Protein AF-W5MPP9-F1 (afdb_monomer_lite)

Sequence (160 aa):
MSPFVTAMAEAVRSDGRSQGYEATAYLSPTTPKNKMQLLVSEINEESKWKMCVDAGVEKSHEKTMMVLSWGEDCENYKIATKAEVLDKSASHLALQFKFQWGKIPRHMKNNLERLAEYVPGIALYLGFFEKHQQNPHHQISITIKATSSSTIDTIIKAPK

Structure (mmCIF, N/CA/C/O backbone):
data_AF-W5MPP9-F1
#
_entry.id   AF-W5MPP9-F1
#
loop_
_atom_site.group_PDB
_atom_site.id
_atom_site.type_symbol
_atom_site.label_atom_id
_atom_site.label_alt_id
_atom_site.label_comp_id
_atom_site.label_asym_id
_atom_site.label_entity_id
_atom_site.label_seq_id
_atom_site.pdbx_PDB_ins_code
_atom_site.Cartn_x
_atom_site.Cartn_y
_atom_site.Cartn_z
_atom_site.occupancy
_atom_site.B_iso_or_equiv
_atom_site.auth_seq_id
_atom_site.auth_comp_id
_atom_site.auth_asym_id
_atom_site.auth_atom_id
_atom_site.pdbx_PDB_model_num
ATOM 1 N N . MET A 1 1 ? -8.431 19.407 8.637 1.00 63.97 1 MET A N 1
ATOM 2 C CA . MET A 1 1 ? -8.842 18.694 7.407 1.00 63.97 1 MET A CA 1
ATOM 3 C C . MET A 1 1 ? -10.276 18.256 7.617 1.00 63.97 1 MET A C 1
ATOM 5 O O . MET A 1 1 ? -10.533 17.653 8.649 1.00 63.97 1 MET A O 1
ATOM 9 N N . SER A 1 2 ? -11.202 18.617 6.731 1.00 81.69 2 SER A N 1
ATOM 10 C CA . SER A 1 2 ? -12.583 18.125 6.811 1.00 81.69 2 SER A CA 1
ATOM 11 C C . SER A 1 2 ? -12.662 16.709 6.229 1.00 81.69 2 SER A C 1
ATOM 13 O O . SER A 1 2 ? -11.987 16.448 5.226 1.00 81.69 2 SER A O 1
ATOM 15 N N . PRO A 1 3 ? -13.436 15.793 6.834 1.00 90.56 3 PRO A N 1
AT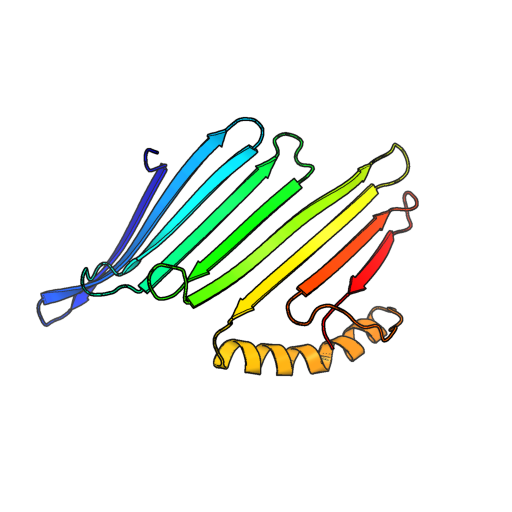OM 16 C CA . PRO A 1 3 ? -13.669 14.475 6.254 1.00 90.56 3 PRO A CA 1
ATOM 17 C C . PRO A 1 3 ? -14.354 14.624 4.891 1.00 90.56 3 PRO A C 1
ATOM 19 O O . PRO A 1 3 ? -15.226 15.474 4.714 1.00 90.56 3 PRO A O 1
ATOM 22 N N . PHE A 1 4 ? -13.919 13.828 3.917 1.00 94.25 4 PHE A N 1
ATOM 23 C CA . PHE A 1 4 ? -14.567 13.731 2.609 1.00 94.25 4 PHE A CA 1
ATOM 24 C C . PHE A 1 4 ? -15.733 12.744 2.664 1.00 94.25 4 PHE A C 1
ATOM 26 O O . PHE A 1 4 ? -16.816 13.030 2.164 1.00 94.25 4 PHE A O 1
ATOM 33 N N . VAL A 1 5 ? -15.511 11.597 3.307 1.00 96.44 5 VAL A N 1
ATOM 34 C CA . VAL A 1 5 ? -16.544 10.599 3.580 1.00 96.44 5 VAL A CA 1
ATOM 35 C C . VAL A 1 5 ? -16.223 9.877 4.884 1.00 96.44 5 VAL A C 1
ATOM 37 O O . VAL A 1 5 ? -15.059 9.584 5.161 1.00 96.44 5 VAL A O 1
ATOM 40 N N . THR A 1 6 ? -17.264 9.573 5.651 1.00 96.94 6 THR A N 1
ATOM 41 C CA . THR A 1 6 ? -17.210 8.672 6.803 1.00 96.94 6 THR A CA 1
ATOM 42 C C . THR A 1 6 ? -18.249 7.583 6.592 1.00 96.94 6 THR A C 1
ATOM 44 O O . THR A 1 6 ? -19.380 7.868 6.195 1.00 96.94 6 THR A O 1
ATOM 47 N N . ALA A 1 7 ? -17.856 6.336 6.821 1.00 96.75 7 ALA A N 1
ATOM 48 C CA . ALA A 1 7 ? -18.724 5.173 6.762 1.00 96.75 7 ALA A CA 1
ATOM 49 C C . ALA A 1 7 ? -18.526 4.334 8.023 1.00 96.75 7 ALA A C 1
ATOM 51 O O . ALA A 1 7 ? -17.399 4.136 8.470 1.00 96.75 7 ALA A O 1
ATOM 52 N N . MET A 1 8 ? -19.621 3.818 8.570 1.00 96.56 8 MET A N 1
ATOM 53 C CA . MET A 1 8 ? -19.610 2.984 9.764 1.00 96.56 8 MET A CA 1
ATOM 54 C C . MET A 1 8 ? -20.322 1.670 9.463 1.00 96.56 8 MET A C 1
ATOM 56 O O . MET A 1 8 ? -21.403 1.663 8.874 1.00 96.56 8 MET A O 1
ATOM 60 N N . ALA A 1 9 ? -19.701 0.562 9.856 1.00 96.12 9 ALA A N 1
ATOM 61 C CA . ALA A 1 9 ? -20.298 -0.764 9.818 1.00 96.12 9 ALA A CA 1
ATOM 62 C C . ALA A 1 9 ? -20.401 -1.274 11.253 1.00 96.12 9 ALA A C 1
ATOM 64 O O . ALA A 1 9 ? -19.383 -1.584 11.867 1.00 96.12 9 ALA A O 1
ATOM 65 N N . GLU A 1 10 ? -21.624 -1.340 11.773 1.00 95.69 10 GLU A N 1
ATOM 66 C CA . GLU A 1 10 ? -21.922 -1.667 13.166 1.00 95.69 10 GLU A CA 1
ATOM 67 C C . GLU A 1 10 ? -22.810 -2.914 13.256 1.00 95.69 10 GLU A C 1
ATOM 69 O O . GLU A 1 10 ? -23.794 -3.062 12.530 1.00 95.69 10 GLU A O 1
ATOM 74 N N . ALA A 1 11 ? -22.465 -3.806 14.178 1.00 93.62 11 ALA A N 1
ATOM 75 C CA . ALA A 1 11 ? -23.253 -4.949 14.598 1.00 93.62 11 ALA A CA 1
ATOM 76 C C . ALA A 1 11 ? -23.606 -4.791 16.081 1.00 93.62 11 ALA A C 1
ATOM 78 O O . ALA A 1 11 ? -22.723 -4.710 16.938 1.00 93.62 11 ALA A O 1
ATOM 79 N N . VAL A 1 12 ? -24.903 -4.780 16.382 1.00 93.19 12 VAL A N 1
ATOM 80 C CA . VAL A 1 12 ? -25.412 -4.723 17.756 1.00 93.19 12 VAL A CA 1
ATOM 81 C C . VAL A 1 12 ? -25.601 -6.145 18.274 1.00 93.19 12 VAL A C 1
ATOM 83 O O . VAL A 1 12 ? -26.338 -6.945 17.695 1.00 93.19 12 VAL A O 1
ATOM 86 N N . ARG A 1 13 ? -24.912 -6.478 19.363 1.00 89.81 13 ARG A N 1
ATOM 87 C CA . ARG A 1 13 ? -24.964 -7.800 19.995 1.00 89.81 13 ARG A CA 1
ATOM 88 C C . ARG A 1 13 ? -26.180 -7.955 20.906 1.00 89.81 13 ARG A C 1
ATOM 90 O O . ARG A 1 13 ? -26.783 -6.984 21.352 1.00 89.81 13 ARG A O 1
ATOM 97 N N . SER A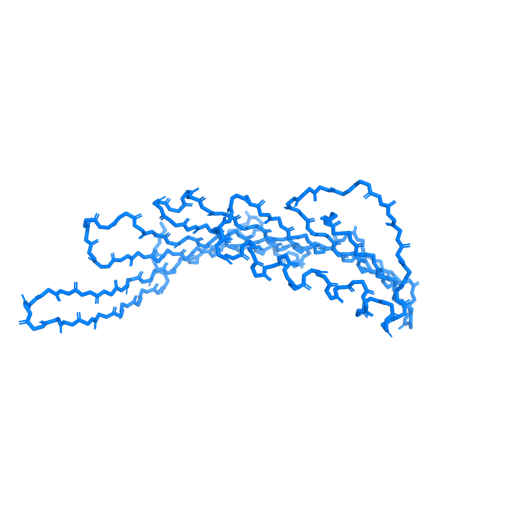 1 14 ? -26.479 -9.201 21.274 1.00 92.88 14 SER A N 1
ATOM 98 C CA . SER A 1 14 ? -27.543 -9.536 22.231 1.00 92.88 14 SER A CA 1
ATOM 99 C C . SER A 1 14 ? -27.321 -8.977 23.643 1.00 92.88 14 SER A C 1
ATOM 101 O O . SER A 1 14 ? -28.281 -8.833 24.389 1.00 92.88 14 SER A O 1
ATOM 103 N N . ASP A 1 15 ? -26.076 -8.668 24.023 1.00 90.94 15 ASP A N 1
ATOM 104 C CA . ASP A 1 15 ? -25.729 -8.002 25.289 1.00 90.94 15 ASP A CA 1
ATOM 105 C C . ASP A 1 15 ? -25.795 -6.464 25.204 1.00 90.94 15 ASP A C 1
ATOM 107 O O . ASP A 1 15 ? -25.358 -5.776 26.124 1.00 90.94 15 ASP A O 1
ATOM 111 N N . GLY A 1 16 ? -26.322 -5.923 24.099 1.00 87.19 16 GLY A N 1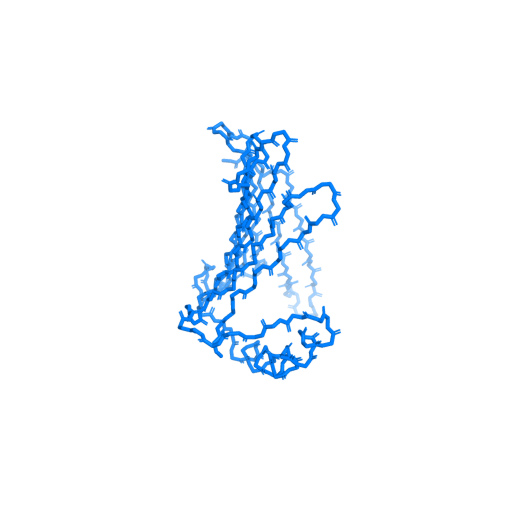
ATOM 112 C CA . GLY A 1 16 ? -26.463 -4.488 23.853 1.00 87.19 16 GLY A CA 1
ATOM 113 C C . GLY A 1 16 ? -25.162 -3.781 23.472 1.00 87.19 16 GLY A C 1
ATOM 114 O O . GLY A 1 16 ? -25.171 -2.566 23.297 1.00 87.19 16 GLY A O 1
ATOM 115 N N . ARG A 1 17 ? -24.042 -4.507 23.340 1.00 87.69 17 ARG A N 1
ATOM 116 C CA . ARG A 1 17 ? -22.758 -3.922 22.938 1.00 87.69 17 ARG A CA 1
ATOM 117 C C . ARG A 1 17 ? -22.655 -3.809 21.422 1.00 87.69 17 ARG A C 1
ATOM 119 O O . ARG A 1 17 ? -22.920 -4.773 20.701 1.00 87.69 17 ARG A O 1
ATOM 126 N N . SER A 1 18 ? -22.178 -2.664 20.959 1.00 89.94 18 SER A N 1
ATOM 127 C CA . SER A 1 18 ? -21.844 -2.439 19.557 1.00 89.94 18 SER A CA 1
ATOM 128 C C . SER A 1 18 ? -20.450 -2.957 19.232 1.00 89.94 18 SER A C 1
ATOM 130 O O . SER A 1 18 ? -19.504 -2.801 20.007 1.00 89.94 18 SER A O 1
ATOM 132 N N . GLN A 1 19 ? -20.315 -3.592 18.077 1.00 92.44 19 GLN A N 1
ATOM 133 C CA . GLN A 1 19 ? -19.036 -3.997 17.508 1.00 92.44 19 GLN A CA 1
ATOM 134 C C . GLN A 1 19 ? -18.979 -3.576 16.056 1.00 92.44 19 GLN A C 1
ATOM 136 O O . GLN A 1 19 ? -19.983 -3.631 15.354 1.00 92.44 19 GLN A O 1
ATOM 141 N N . GLY A 1 20 ? -17.800 -3.207 15.581 1.00 94.56 20 GLY A N 1
ATOM 142 C CA . GLY A 1 20 ? -17.643 -2.830 14.193 1.00 94.56 20 GLY A CA 1
ATOM 143 C C . GLY A 1 20 ? -16.509 -1.857 13.985 1.00 94.56 20 GLY A C 1
ATOM 144 O O . GLY A 1 20 ? -15.661 -1.673 14.861 1.00 94.56 20 GLY A O 1
ATOM 145 N N . TYR A 1 21 ? -16.527 -1.238 12.814 1.00 96.75 21 TYR A N 1
ATOM 146 C CA . TYR A 1 21 ? -15.478 -0.341 12.367 1.00 96.75 21 TYR A CA 1
ATOM 147 C C . TYR A 1 21 ? -16.073 0.951 11.826 1.00 96.75 21 TYR A C 1
ATOM 149 O O . TYR A 1 21 ? -17.085 0.943 11.119 1.00 96.75 21 TYR A O 1
ATOM 157 N N . GLU A 1 22 ? -15.393 2.048 12.119 1.00 97.12 22 GLU A N 1
ATOM 158 C CA . GLU A 1 22 ? -15.581 3.320 11.443 1.00 97.12 22 GLU A CA 1
ATOM 159 C C . GLU A 1 22 ? -14.412 3.538 10.483 1.00 97.12 22 GLU A C 1
ATOM 161 O O . GLU A 1 22 ? -13.256 3.276 10.817 1.00 97.12 22 GLU A O 1
ATOM 166 N N . ALA A 1 23 ? -14.714 4.009 9.279 1.00 97.62 23 ALA A N 1
ATOM 167 C CA . ALA A 1 23 ? -13.746 4.378 8.267 1.00 97.62 23 ALA A CA 1
ATOM 168 C C . ALA A 1 23 ? -13.984 5.828 7.839 1.00 97.62 23 ALA A C 1
ATOM 170 O O . ALA A 1 23 ? -15.040 6.155 7.296 1.00 97.62 23 ALA A O 1
ATOM 171 N N . THR A 1 24 ? -12.985 6.688 8.027 1.00 97.69 24 THR A N 1
ATOM 172 C CA . THR A 1 24 ? -13.029 8.093 7.613 1.00 97.69 24 THR A CA 1
ATOM 173 C C . THR A 1 24 ? -11.931 8.385 6.604 1.00 97.69 24 THR A C 1
ATOM 175 O O . THR A 1 24 ? -10.742 8.200 6.875 1.00 97.69 24 THR A O 1
ATOM 178 N N . ALA A 1 25 ? -12.328 8.869 5.429 1.00 97.25 25 ALA A N 1
ATOM 179 C CA . ALA A 1 25 ? -11.419 9.295 4.380 1.00 97.25 25 ALA A CA 1
ATOM 180 C C . ALA A 1 25 ? -11.350 10.823 4.298 1.00 97.25 25 ALA A C 1
ATOM 182 O O . ALA A 1 25 ? -12.363 11.524 4.311 1.00 97.25 25 ALA A O 1
ATOM 183 N N . TYR A 1 26 ? -10.138 11.336 4.134 1.00 95.88 26 TYR A N 1
ATOM 184 C CA . TYR A 1 26 ? -9.825 12.745 3.965 1.00 95.88 26 TYR A CA 1
ATOM 185 C C . TYR A 1 26 ? -9.149 12.950 2.613 1.00 95.88 26 TYR A C 1
ATOM 187 O O . TYR A 1 26 ? -8.180 12.264 2.282 1.00 95.88 26 TYR A O 1
ATOM 195 N N . LEU A 1 27 ? -9.622 13.933 1.849 1.00 93.12 27 LEU A N 1
ATOM 196 C CA . LEU A 1 27 ? -8.992 14.357 0.603 1.00 93.12 27 LEU A CA 1
ATOM 197 C C . LEU A 1 27 ? -8.435 15.764 0.772 1.00 93.12 27 LEU A C 1
ATOM 199 O O . LEU A 1 27 ? -9.148 16.692 1.145 1.00 93.12 27 LEU A O 1
ATOM 203 N N . SER A 1 28 ? -7.151 15.909 0.469 1.00 88.31 28 SER A N 1
ATOM 204 C CA . SER A 1 28 ? -6.431 17.174 0.551 1.00 88.31 28 SER A CA 1
ATOM 205 C C . SER A 1 28 ? -5.694 17.425 -0.756 1.00 88.31 28 SER A C 1
ATOM 207 O O . SER A 1 28 ? -4.556 16.968 -0.926 1.00 88.31 28 SER A O 1
ATOM 209 N N . PRO A 1 29 ? -6.313 18.150 -1.701 1.00 83.38 29 PRO A N 1
ATOM 210 C CA . PRO A 1 29 ? -5.594 18.652 -2.857 1.00 83.38 29 PRO A CA 1
ATOM 211 C C . PRO A 1 29 ? -4.579 19.694 -2.371 1.00 83.38 29 PRO A C 1
ATOM 213 O O . PRO A 1 29 ? -4.936 20.800 -1.976 1.00 83.38 29 PRO A O 1
ATOM 216 N N . THR A 1 30 ? -3.297 19.335 -2.369 1.00 79.06 30 THR A N 1
ATOM 217 C CA . THR A 1 30 ? -2.203 20.257 -2.035 1.00 79.06 30 THR A CA 1
ATOM 218 C C . THR A 1 30 ? -1.303 20.448 -3.252 1.00 79.06 30 THR A C 1
ATOM 220 O O . THR A 1 30 ? -1.254 19.611 -4.151 1.00 79.06 30 THR A O 1
ATOM 223 N N . THR A 1 31 ? -0.585 21.562 -3.339 1.00 79.25 31 THR A N 1
ATOM 224 C CA . THR A 1 31 ? 0.481 21.715 -4.341 1.00 79.25 31 THR A CA 1
ATOM 225 C C . THR A 1 31 ? 1.797 21.346 -3.654 1.00 79.25 31 THR A C 1
ATOM 227 O O . THR A 1 31 ? 2.049 21.855 -2.563 1.00 79.25 31 THR A O 1
ATOM 230 N N . PRO A 1 32 ? 2.613 20.426 -4.206 1.00 83.88 32 PRO A N 1
ATOM 231 C CA . PRO A 1 32 ? 2.562 19.858 -5.562 1.00 83.88 32 PRO A CA 1
ATOM 232 C C . PRO A 1 32 ? 1.831 18.502 -5.705 1.00 83.88 32 PRO A C 1
ATOM 234 O O . PRO A 1 32 ? 1.881 17.907 -6.779 1.00 83.88 32 PRO A O 1
ATOM 237 N N . LYS A 1 33 ? 1.172 17.983 -4.657 1.00 88.75 33 LYS A N 1
ATOM 238 C CA . LYS A 1 33 ? 0.561 16.637 -4.655 1.00 88.75 33 LYS A CA 1
ATOM 239 C C . LYS A 1 33 ? -0.863 16.581 -4.098 1.00 88.75 33 LYS A C 1
ATOM 241 O O . LYS A 1 33 ? -1.154 17.137 -3.038 1.00 88.75 33 LYS A O 1
ATOM 246 N N . ASN A 1 34 ? -1.718 15.800 -4.744 1.00 91.88 34 ASN A N 1
ATOM 247 C CA . ASN A 1 34 ? -3.012 15.418 -4.189 1.00 91.88 34 ASN A CA 1
ATOM 248 C C . ASN A 1 34 ? -2.787 14.336 -3.131 1.00 91.88 34 ASN A C 1
ATOM 250 O O . ASN A 1 34 ? -2.132 13.332 -3.416 1.00 91.88 34 ASN A O 1
ATOM 254 N N . LYS A 1 35 ? -3.280 14.553 -1.910 1.00 93.94 35 LYS A N 1
ATOM 255 C CA . LYS A 1 35 ? -3.161 13.609 -0.795 1.00 93.94 35 LYS A CA 1
ATOM 256 C C . LYS A 1 35 ? -4.520 13.017 -0.451 1.00 93.94 35 LYS A C 1
ATOM 258 O O . LYS A 1 35 ? -5.519 13.735 -0.434 1.00 93.94 35 LYS A O 1
ATOM 263 N N . MET A 1 36 ? -4.522 11.738 -0.111 1.00 94.88 36 MET A N 1
ATOM 264 C CA . MET A 1 36 ? -5.649 11.029 0.480 1.00 94.88 36 MET A CA 1
ATOM 265 C C . MET A 1 36 ? -5.178 10.382 1.776 1.00 94.88 36 MET A C 1
ATOM 267 O O . MET A 1 36 ? -4.092 9.807 1.809 1.00 94.88 36 MET A O 1
ATOM 271 N N . GLN A 1 37 ? -5.989 10.472 2.823 1.00 96.75 37 GLN A N 1
ATOM 272 C CA . GLN A 1 37 ? -5.771 9.749 4.070 1.00 96.75 37 GLN A CA 1
ATOM 273 C C . GLN A 1 37 ? -7.018 8.934 4.386 1.00 96.75 37 GLN A C 1
ATOM 275 O O . GLN A 1 37 ? -8.119 9.458 4.266 1.00 96.75 37 GLN A O 1
ATOM 280 N N . LEU A 1 38 ? -6.861 7.677 4.774 1.00 97.50 38 LEU A N 1
ATOM 281 C CA . LEU A 1 38 ? -7.940 6.833 5.275 1.00 97.50 38 LEU A CA 1
ATOM 282 C C . LEU A 1 38 ? -7.564 6.373 6.676 1.00 97.50 38 LEU A C 1
ATOM 284 O O . LEU A 1 38 ? -6.492 5.801 6.864 1.00 97.50 38 LEU A O 1
ATOM 288 N N . LEU A 1 39 ? -8.452 6.607 7.630 1.00 97.44 39 LEU A N 1
ATOM 289 C CA . LEU A 1 39 ? -8.359 6.076 8.979 1.00 97.44 39 LEU A CA 1
ATOM 290 C C . LEU A 1 39 ? -9.491 5.076 9.179 1.00 97.44 39 LEU A C 1
ATOM 292 O O . LEU A 1 39 ? -10.645 5.403 8.921 1.00 97.44 39 LEU A O 1
ATOM 296 N N . VAL A 1 40 ? -9.155 3.880 9.644 1.00 97.81 40 VAL A N 1
ATOM 297 C CA . VAL A 1 40 ? -10.112 2.874 10.098 1.00 97.81 40 VAL A CA 1
ATOM 298 C C . VAL A 1 40 ? -9.815 2.557 11.553 1.00 97.81 40 VAL A C 1
ATOM 300 O O . VAL A 1 40 ? -8.666 2.287 11.901 1.00 97.81 40 VAL A O 1
ATOM 303 N N . SER A 1 41 ? -10.838 2.576 12.392 1.00 96.94 41 SER A N 1
ATOM 304 C CA . SER A 1 41 ? -10.749 2.246 13.814 1.00 96.94 41 SER A CA 1
ATOM 305 C C . SER A 1 41 ? -11.92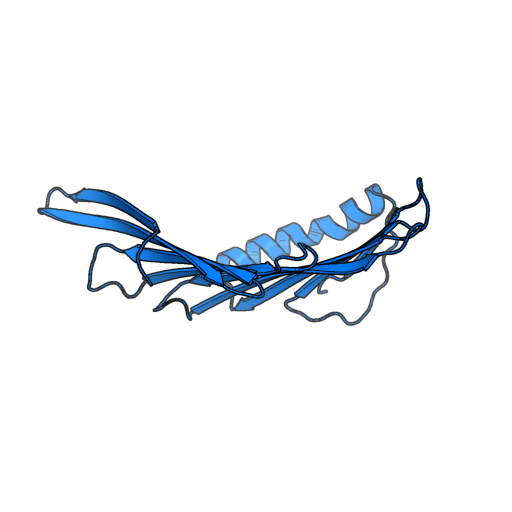9 1.385 14.227 1.00 96.94 41 SER A C 1
ATOM 307 O O . SER A 1 41 ? -12.978 1.396 13.584 1.00 96.94 41 SER A O 1
ATOM 309 N N . GLU A 1 42 ? -11.761 0.619 15.298 1.00 95.12 42 GLU A N 1
ATOM 310 C CA . GLU A 1 42 ? -12.900 -0.042 15.929 1.00 95.12 42 GLU A CA 1
ATOM 311 C C . GLU A 1 42 ? -13.831 0.995 16.566 1.00 95.12 42 GLU A C 1
ATOM 313 O O . GLU A 1 42 ? -13.376 2.013 17.083 1.00 95.12 42 GLU A O 1
ATOM 318 N N . ILE A 1 43 ? -15.139 0.727 16.534 1.00 92.19 43 ILE A N 1
ATOM 319 C CA . ILE A 1 43 ? -16.158 1.574 17.186 1.00 92.19 43 ILE A CA 1
ATOM 320 C C . ILE A 1 43 ? -16.022 1.503 18.719 1.00 92.19 43 ILE A C 1
ATOM 322 O O . ILE A 1 43 ? -16.438 2.405 19.436 1.00 92.19 43 ILE A O 1
ATOM 326 N N . ASN A 1 44 ? -15.417 0.428 19.236 1.00 88.00 44 ASN A N 1
ATOM 327 C CA . ASN A 1 44 ? -15.113 0.294 20.654 1.00 88.00 44 ASN A CA 1
ATOM 328 C C . ASN A 1 44 ? -13.965 1.234 21.058 1.00 88.00 44 ASN A C 1
ATOM 330 O O . ASN A 1 44 ? -12.817 0.985 20.691 1.00 88.00 44 ASN A O 1
ATOM 334 N N . GLU A 1 45 ? -14.261 2.247 21.875 1.00 79.56 45 GLU A N 1
ATOM 335 C CA . GLU A 1 45 ? -13.287 3.245 22.346 1.00 79.56 45 GLU A CA 1
ATOM 336 C C . GLU A 1 45 ? -12.113 2.652 23.144 1.00 79.56 45 GLU A C 1
ATOM 338 O O . GLU A 1 45 ? -11.035 3.244 23.191 1.00 79.56 45 GLU A O 1
ATOM 343 N N . GLU A 1 46 ? -12.278 1.471 23.748 1.00 88.12 46 GLU A N 1
ATOM 344 C CA . GLU A 1 46 ? -11.188 0.785 24.460 1.00 88.12 46 GLU A CA 1
ATOM 345 C C . GLU A 1 46 ? -10.149 0.175 23.506 1.00 88.12 46 GLU A C 1
ATOM 347 O O . GLU A 1 46 ? -9.019 -0.133 23.904 1.00 88.12 46 GLU A O 1
ATOM 352 N N . SER A 1 47 ? -10.522 -0.029 22.242 1.00 92.38 47 SER A N 1
ATOM 353 C CA . SER A 1 47 ? -9.642 -0.625 21.253 1.00 92.38 47 SER A CA 1
ATOM 354 C C . SER A 1 47 ? -8.691 0.408 20.677 1.00 92.38 47 SER A C 1
ATOM 356 O O . SER A 1 47 ? -9.078 1.408 20.078 1.00 92.38 47 SER A O 1
ATOM 358 N N . LYS A 1 48 ? -7.399 0.116 20.787 1.00 94.88 48 LYS A N 1
ATOM 359 C CA . LYS A 1 48 ? -6.355 0.905 20.130 1.00 94.88 48 LYS A CA 1
ATOM 360 C C . LYS A 1 48 ? -6.045 0.426 18.719 1.00 94.88 48 LYS A C 1
ATOM 362 O O . LYS A 1 48 ? -5.119 0.937 18.087 1.00 94.88 48 LYS A O 1
ATOM 367 N N . TRP A 1 49 ? -6.749 -0.595 18.234 1.00 96.12 49 TRP A N 1
ATOM 368 C CA . TRP A 1 49 ? -6.505 -1.093 16.894 1.00 96.12 49 TRP A CA 1
ATOM 369 C C . TRP A 1 49 ? -6.981 -0.068 15.865 1.00 96.12 49 TRP A C 1
ATOM 371 O O . TRP A 1 49 ? -8.146 0.332 15.844 1.00 96.12 49 TRP A O 1
ATOM 381 N N . LYS A 1 50 ? -6.059 0.351 15.000 1.00 97.56 50 LYS A N 1
ATOM 382 C CA . LYS A 1 50 ? -6.313 1.272 13.895 1.00 97.56 50 LYS A CA 1
ATOM 383 C C . LYS A 1 50 ? -5.593 0.803 12.637 1.00 97.56 50 LYS A C 1
ATOM 385 O O . LYS A 1 50 ? -4.564 0.125 12.699 1.00 97.56 50 LYS A O 1
ATOM 390 N N . MET A 1 51 ? -6.115 1.203 11.487 1.00 97.75 51 MET A N 1
ATOM 391 C CA . MET A 1 51 ? -5.466 1.096 10.187 1.00 97.75 51 MET A CA 1
ATOM 392 C C . MET A 1 51 ? -5.453 2.472 9.524 1.00 97.75 51 MET A C 1
ATOM 394 O O . MET A 1 51 ? -6.483 3.123 9.387 1.00 97.75 51 MET A O 1
ATOM 398 N N . CYS A 1 52 ? -4.275 2.897 9.091 1.00 97.94 52 CYS A N 1
ATOM 399 C CA . CYS A 1 52 ? -4.021 4.181 8.467 1.00 97.94 52 CYS A CA 1
ATOM 400 C C . CYS A 1 52 ? -3.492 3.957 7.052 1.00 97.94 52 CYS A C 1
ATOM 402 O O . CYS A 1 52 ? -2.555 3.180 6.848 1.00 97.94 52 CYS A O 1
ATOM 404 N N . VAL A 1 53 ? -4.058 4.662 6.079 1.00 98.00 53 VAL A N 1
ATOM 405 C CA . VAL A 1 53 ? -3.552 4.707 4.708 1.00 98.00 53 VAL A CA 1
ATOM 406 C C . VAL A 1 53 ? -3.264 6.148 4.340 1.00 98.00 53 VAL A C 1
ATOM 408 O O . VAL A 1 53 ? -4.176 6.964 4.308 1.00 98.00 53 VAL A O 1
ATOM 411 N N . ASP A 1 54 ? -2.019 6.449 4.003 1.00 96.88 54 ASP A N 1
ATOM 412 C CA . ASP A 1 54 ? -1.605 7.724 3.433 1.00 96.88 54 ASP A CA 1
ATOM 413 C C . ASP A 1 54 ? -1.227 7.515 1.972 1.00 96.88 54 ASP A C 1
ATOM 415 O O . ASP A 1 54 ? -0.254 6.827 1.668 1.00 96.88 54 ASP A O 1
ATOM 419 N N . ALA A 1 55 ? -1.953 8.136 1.051 1.00 96.62 55 ALA A N 1
ATOM 420 C CA . ALA A 1 55 ? -1.640 8.110 -0.369 1.00 96.62 55 ALA A CA 1
ATOM 421 C C . ALA A 1 55 ? -1.366 9.518 -0.898 1.00 96.62 55 ALA A C 1
ATOM 423 O O . ALA A 1 55 ? -1.939 10.513 -0.447 1.00 96.62 55 ALA A O 1
ATOM 424 N N . GLY A 1 56 ? -0.473 9.613 -1.876 1.00 95.81 56 GLY A N 1
ATOM 425 C CA . GLY A 1 56 ? -0.127 10.871 -2.514 1.00 95.81 56 GLY A CA 1
ATOM 426 C C . GLY A 1 56 ? 0.243 10.685 -3.973 1.00 95.81 56 GLY A C 1
ATOM 427 O O . GLY A 1 56 ? 1.095 9.857 -4.283 1.00 95.81 56 GLY A O 1
ATOM 428 N N . VAL A 1 57 ? -0.349 11.500 -4.840 1.00 95.81 57 VAL A N 1
ATOM 429 C CA . VAL A 1 57 ? -0.054 11.554 -6.277 1.00 95.81 57 VAL A CA 1
ATOM 430 C C . VAL A 1 57 ? 0.454 12.955 -6.603 1.00 95.81 57 VAL A C 1
ATOM 432 O O . VAL A 1 57 ? -0.221 13.947 -6.314 1.00 95.81 57 VAL A O 1
ATOM 435 N N . GLU A 1 58 ? 1.660 13.060 -7.155 1.00 94.12 58 GLU A N 1
ATOM 436 C CA . GLU A 1 58 ? 2.175 14.331 -7.672 1.00 94.12 58 GLU A CA 1
ATOM 437 C C . GLU A 1 58 ? 1.325 14.792 -8.860 1.00 94.12 58 GLU A C 1
ATOM 439 O O . GLU A 1 58 ? 0.881 13.977 -9.666 1.00 94.12 58 GLU A O 1
ATOM 444 N N . LYS A 1 59 ? 1.086 16.102 -8.989 1.00 91.88 59 LYS A N 1
ATOM 445 C CA . LYS A 1 59 ? 0.241 16.644 -10.070 1.00 91.88 59 LYS A CA 1
ATOM 446 C C . LYS A 1 59 ? 0.812 16.409 -11.475 1.00 91.88 59 LYS A C 1
ATOM 448 O O . LYS A 1 59 ? 0.055 16.440 -12.435 1.00 91.88 59 LYS A O 1
ATOM 453 N N . SER A 1 60 ? 2.116 16.151 -11.600 1.00 91.75 60 SER A N 1
ATOM 454 C CA . SER A 1 60 ? 2.742 15.712 -12.856 1.00 91.75 60 SER A CA 1
ATOM 455 C C . SER A 1 60 ? 2.359 14.281 -13.252 1.00 91.75 60 SER A C 1
ATOM 457 O O . SER A 1 60 ? 2.625 13.872 -14.376 1.00 91.75 60 SER A O 1
ATOM 459 N N . HIS A 1 61 ? 1.753 13.513 -12.336 1.00 90.69 61 HIS A N 1
ATOM 460 C CA . HIS A 1 61 ? 1.497 12.074 -12.447 1.00 90.69 61 HIS A CA 1
ATOM 461 C C . HIS A 1 61 ? 2.762 11.216 -12.598 1.00 90.69 61 HIS A C 1
ATOM 463 O O . HIS A 1 61 ? 2.675 10.017 -12.854 1.00 90.69 61 HIS A O 1
ATOM 469 N N . GLU A 1 62 ? 3.939 11.799 -12.375 1.00 94.69 62 GLU A N 1
ATOM 470 C CA . GLU A 1 62 ? 5.215 11.095 -12.503 1.00 94.69 62 GLU A CA 1
ATOM 471 C C . GLU A 1 62 ? 5.570 10.304 -11.255 1.00 94.69 62 GLU A C 1
ATOM 473 O O . GLU A 1 62 ? 6.416 9.419 -11.313 1.00 94.69 62 GLU A O 1
ATOM 478 N N . LYS A 1 63 ? 4.925 10.587 -10.121 1.00 96.38 63 LYS A N 1
ATOM 479 C CA . LYS A 1 63 ? 5.206 9.890 -8.874 1.00 96.38 63 LYS A CA 1
ATOM 480 C C . LYS A 1 63 ? 3.980 9.750 -7.995 1.00 96.38 63 LYS A C 1
ATOM 482 O O . LYS A 1 63 ? 3.255 10.707 -7.724 1.00 96.38 63 LYS A O 1
ATOM 487 N N . THR A 1 64 ? 3.800 8.532 -7.506 1.00 97.25 64 THR A N 1
ATOM 488 C CA . THR A 1 64 ? 2.758 8.149 -6.559 1.00 97.25 64 THR A CA 1
ATOM 489 C C . THR A 1 64 ? 3.389 7.398 -5.398 1.00 97.25 64 THR A C 1
ATOM 491 O O . THR A 1 64 ? 4.315 6.609 -5.582 1.00 97.25 64 THR A O 1
ATOM 494 N N . MET A 1 65 ? 2.899 7.645 -4.190 1.00 97.44 65 MET A N 1
ATOM 495 C CA . MET A 1 65 ? 3.291 6.925 -2.984 1.00 97.44 65 MET A CA 1
ATOM 496 C C . MET A 1 65 ? 2.052 6.506 -2.201 1.00 97.44 65 MET A C 1
ATOM 498 O O . MET A 1 65 ? 1.070 7.247 -2.162 1.00 97.44 65 MET A O 1
ATOM 502 N N . MET A 1 66 ? 2.124 5.354 -1.549 1.00 97.88 66 MET A N 1
ATOM 503 C CA . MET A 1 66 ? 1.128 4.899 -0.588 1.00 97.88 66 MET A CA 1
ATOM 504 C C . MET A 1 66 ? 1.840 4.310 0.623 1.00 97.88 66 MET A C 1
ATOM 506 O O . MET A 1 66 ? 2.820 3.584 0.481 1.00 97.88 66 MET A O 1
ATOM 510 N N . VAL A 1 67 ? 1.350 4.601 1.816 1.00 98.06 67 VAL A N 1
ATOM 511 C CA . VAL A 1 67 ? 1.790 3.987 3.063 1.00 98.06 67 VAL A CA 1
ATOM 512 C C . VAL A 1 67 ? 0.561 3.419 3.746 1.00 98.06 67 VAL A C 1
ATOM 514 O O . VAL A 1 67 ? -0.387 4.147 4.001 1.00 98.06 67 VAL A O 1
ATOM 517 N N . LEU A 1 68 ? 0.582 2.124 4.022 1.00 98.00 68 LEU A N 1
ATOM 518 C CA . LEU A 1 68 ? -0.414 1.414 4.811 1.00 98.00 68 LEU A CA 1
ATOM 519 C C . LEU A 1 68 ? 0.236 1.030 6.137 1.00 98.00 68 LEU A C 1
ATOM 521 O O . LEU A 1 68 ? 1.255 0.339 6.136 1.00 98.00 68 LEU A O 1
ATOM 525 N N . SER A 1 69 ? -0.358 1.433 7.253 1.00 97.88 69 SER A N 1
ATOM 526 C CA . SER A 1 69 ? 0.099 1.050 8.589 1.00 97.88 69 SER A CA 1
ATOM 527 C C . SER A 1 69 ? -1.077 0.576 9.436 1.00 97.88 69 SER A C 1
ATOM 529 O O . SER A 1 69 ? -2.184 1.080 9.273 1.00 97.88 69 SER A O 1
ATOM 531 N N . TRP A 1 70 ? -0.881 -0.413 10.307 1.00 97.06 70 TRP A N 1
ATOM 532 C CA . TRP A 1 70 ? -1.966 -0.946 11.138 1.00 97.06 70 TRP A CA 1
ATOM 533 C C . TRP A 1 70 ? -1.480 -1.549 12.457 1.00 97.06 70 TRP A C 1
ATOM 535 O O . TRP A 1 70 ? -0.302 -1.881 12.616 1.00 97.06 70 TRP A O 1
ATOM 545 N N . GLY A 1 71 ? -2.414 -1.727 13.392 1.00 96.06 71 GLY A N 1
ATOM 546 C CA . GLY A 1 71 ? -2.189 -2.246 14.741 1.00 96.06 71 GLY A CA 1
ATOM 547 C C . GLY A 1 71 ? -2.478 -1.193 15.804 1.00 96.06 71 GLY A C 1
ATOM 548 O O . GLY A 1 71 ? -3.332 -0.343 15.582 1.00 96.06 71 GLY A O 1
ATOM 549 N N . GLU A 1 72 ? -1.791 -1.261 16.948 1.00 96.06 72 GLU A N 1
ATOM 550 C CA . GLU A 1 72 ? -1.924 -0.247 18.003 1.00 96.06 72 GLU A CA 1
ATOM 551 C C . GLU A 1 72 ? -1.531 1.114 17.426 1.00 96.06 72 GLU A C 1
ATOM 553 O O . GLU A 1 72 ? -0.408 1.279 16.949 1.00 96.06 72 GLU A O 1
ATOM 558 N N . ASP A 1 73 ? -2.509 2.016 17.348 1.00 95.06 73 ASP A N 1
ATOM 559 C CA . ASP A 1 73 ? -2.374 3.377 16.825 1.00 95.06 73 ASP A CA 1
ATOM 560 C C . ASP A 1 73 ? -1.642 3.484 15.470 1.00 95.06 73 ASP A C 1
ATOM 562 O O . ASP A 1 73 ? -0.955 4.460 15.187 1.00 95.06 73 ASP A O 1
ATOM 566 N N . CYS A 1 74 ? -1.832 2.489 14.593 1.00 95.62 74 CYS A N 1
ATOM 567 C CA . CYS A 1 74 ? -1.180 2.389 13.281 1.00 95.62 74 CYS A CA 1
ATOM 568 C C . CYS A 1 74 ? 0.355 2.202 13.307 1.00 95.62 74 CYS A C 1
ATOM 570 O O . CYS A 1 74 ? 0.999 2.421 12.281 1.00 95.62 74 CYS A O 1
ATOM 572 N N . GLU A 1 75 ? 0.961 1.763 14.414 1.00 94.94 75 GLU A N 1
ATOM 573 C CA . GLU A 1 75 ? 2.431 1.697 14.540 1.00 94.94 75 GLU A CA 1
ATOM 574 C C . GLU A 1 75 ? 3.029 0.285 14.415 1.00 94.94 75 GLU A C 1
ATOM 576 O O . GLU A 1 75 ? 4.194 0.130 14.042 1.00 94.94 75 GLU A O 1
ATOM 581 N N . ASN A 1 76 ? 2.252 -0.769 14.690 1.00 95.75 76 ASN A N 1
ATOM 582 C CA . ASN A 1 76 ? 2.801 -2.130 14.788 1.00 95.75 76 ASN A CA 1
ATOM 583 C C . ASN A 1 76 ? 3.349 -2.678 13.465 1.00 95.75 76 ASN A C 1
ATOM 585 O O . ASN A 1 76 ? 4.323 -3.442 13.465 1.00 95.75 76 ASN A O 1
ATOM 589 N N . TYR A 1 77 ? 2.694 -2.34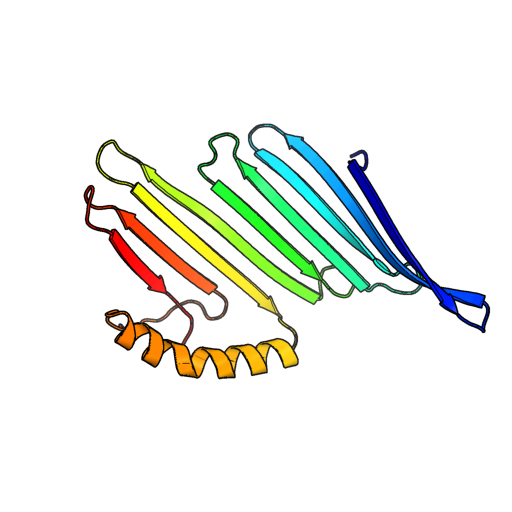8 12.354 1.00 96.75 77 TYR A N 1
ATOM 590 C CA . TYR A 1 77 ? 2.990 -2.886 11.031 1.00 96.75 77 TYR A CA 1
ATOM 591 C C . TYR A 1 77 ? 2.903 -1.789 9.980 1.00 96.75 77 TYR A C 1
ATOM 593 O O . TYR A 1 77 ? 2.057 -0.903 10.078 1.00 96.75 77 TYR A O 1
ATOM 601 N N . LYS A 1 78 ? 3.769 -1.862 8.964 1.00 96.75 78 LYS A N 1
ATOM 602 C CA . LYS A 1 78 ? 3.870 -0.836 7.923 1.00 96.75 78 LYS A CA 1
ATOM 603 C C . LYS A 1 78 ? 4.292 -1.420 6.583 1.00 96.75 78 LYS A C 1
ATOM 605 O O . LYS A 1 78 ? 5.264 -2.171 6.503 1.00 96.75 78 LYS A O 1
ATOM 610 N N . ILE A 1 79 ? 3.605 -1.001 5.532 1.00 97.00 79 ILE A N 1
ATOM 611 C CA . ILE A 1 79 ? 3.916 -1.254 4.128 1.00 97.00 79 ILE A CA 1
ATOM 612 C C . ILE A 1 79 ? 3.961 0.096 3.414 1.00 97.00 79 ILE A C 1
ATOM 614 O O . ILE A 1 79 ? 3.097 0.943 3.615 1.00 97.00 79 ILE A O 1
ATOM 618 N N . ALA A 1 80 ? 4.965 0.306 2.573 1.00 98.00 80 ALA A N 1
ATOM 619 C CA . ALA A 1 80 ? 5.105 1.486 1.738 1.00 98.00 80 ALA A CA 1
ATOM 620 C C . ALA A 1 80 ? 5.287 1.075 0.278 1.00 98.00 80 ALA A C 1
ATOM 622 O O . ALA A 1 80 ? 6.104 0.215 -0.048 1.00 98.00 80 ALA A O 1
ATOM 623 N N . THR A 1 81 ? 4.546 1.715 -0.615 1.00 98.06 81 THR A N 1
ATOM 624 C CA . THR A 1 81 ? 4.666 1.534 -2.056 1.00 98.06 81 THR A CA 1
ATOM 625 C C . THR A 1 81 ? 4.970 2.867 -2.716 1.00 98.06 81 THR A C 1
ATOM 627 O O . THR A 1 81 ? 4.551 3.936 -2.262 1.00 98.06 81 THR A O 1
ATOM 630 N N . LYS A 1 82 ? 5.750 2.815 -3.789 1.00 98.06 82 LYS A N 1
ATOM 631 C CA . LYS A 1 82 ? 6.117 3.980 -4.581 1.00 98.06 82 LYS A CA 1
ATOM 632 C C . LYS A 1 82 ? 6.170 3.586 -6.046 1.00 98.06 82 LYS A C 1
ATOM 634 O O . LYS A 1 82 ? 6.824 2.606 -6.383 1.00 98.06 82 LYS A O 1
ATOM 639 N N . ALA A 1 83 ? 5.525 4.368 -6.895 1.00 97.88 83 ALA A N 1
ATOM 640 C CA . ALA A 1 83 ? 5.671 4.308 -8.341 1.00 97.88 83 ALA A CA 1
ATOM 641 C C . ALA A 1 83 ? 6.268 5.635 -8.809 1.00 97.88 83 ALA A C 1
ATOM 643 O O . ALA A 1 83 ? 5.794 6.689 -8.385 1.00 97.88 83 ALA A O 1
ATOM 644 N N . GLU A 1 84 ? 7.311 5.598 -9.629 1.00 97.06 84 GLU A N 1
ATOM 645 C CA . GLU A 1 84 ? 7.940 6.799 -10.176 1.00 97.06 84 GLU A CA 1
ATOM 646 C C . GLU A 1 84 ? 8.402 6.610 -11.624 1.00 97.06 84 GLU A C 1
ATOM 648 O O . GLU A 1 84 ? 8.902 5.546 -11.994 1.00 97.06 84 GLU A O 1
ATOM 653 N N . VAL A 1 85 ? 8.246 7.653 -12.434 1.00 96.69 85 VAL A N 1
ATOM 654 C CA . VAL A 1 85 ? 8.887 7.796 -13.741 1.00 96.69 85 VAL A CA 1
ATOM 655 C C . VAL A 1 85 ? 10.344 8.177 -13.483 1.00 96.69 85 VAL A C 1
ATOM 657 O O . VAL A 1 85 ? 10.623 9.220 -12.902 1.00 96.69 85 VAL A O 1
ATOM 660 N N . LEU A 1 86 ? 11.274 7.301 -13.862 1.00 93.94 86 LEU A N 1
ATOM 661 C CA . LEU A 1 86 ? 12.713 7.537 -13.729 1.00 93.94 86 LEU A CA 1
ATOM 662 C C . LEU A 1 86 ? 13.274 8.352 -14.894 1.00 93.94 86 LEU A C 1
ATOM 664 O O . LEU A 1 86 ? 14.188 9.145 -14.698 1.00 93.94 86 LEU A O 1
ATOM 668 N N . ASP A 1 87 ? 12.758 8.105 -16.095 1.00 89.75 87 ASP A N 1
ATOM 669 C CA . ASP A 1 87 ? 13.140 8.796 -17.321 1.00 89.75 87 ASP A CA 1
ATOM 670 C C . ASP A 1 87 ? 11.957 8.796 -18.293 1.00 89.75 87 ASP A C 1
ATOM 672 O O . ASP A 1 87 ? 11.207 7.814 -18.373 1.00 89.75 87 ASP A O 1
ATOM 676 N N . LYS A 1 88 ? 11.788 9.900 -19.017 1.00 88.62 88 LYS A N 1
ATOM 677 C CA . LYS A 1 88 ? 10.753 10.072 -20.036 1.00 88.62 88 LYS A CA 1
ATOM 678 C C . LYS A 1 88 ? 11.287 10.973 -21.139 1.00 88.62 88 LYS A C 1
ATOM 680 O O . LYS A 1 88 ? 11.424 12.182 -20.965 1.00 88.62 88 LYS A O 1
ATOM 685 N N . SER A 1 89 ? 11.534 10.376 -22.294 1.00 85.06 89 SER A N 1
ATOM 686 C CA . SER A 1 89 ? 11.940 11.063 -23.517 1.00 85.06 89 SER A CA 1
ATOM 687 C C . SER A 1 89 ? 11.072 10.606 -24.693 1.00 85.06 89 SER A C 1
ATOM 689 O O . SER A 1 89 ? 10.186 9.767 -24.536 1.00 85.06 89 SER A O 1
ATOM 691 N N . ALA A 1 90 ? 11.294 11.171 -25.883 1.00 78.44 90 ALA A N 1
ATOM 692 C CA . ALA A 1 90 ? 10.495 10.850 -27.067 1.00 78.44 90 ALA A CA 1
ATOM 693 C C . ALA A 1 90 ? 10.555 9.359 -27.466 1.00 78.44 90 ALA A C 1
ATOM 695 O O . ALA A 1 90 ? 9.601 8.851 -28.047 1.00 78.44 90 ALA A O 1
ATOM 696 N N . SER A 1 91 ? 11.653 8.664 -27.149 1.00 81.00 91 SER A N 1
ATOM 697 C CA . SER A 1 91 ? 11.899 7.266 -27.533 1.00 81.00 91 SER A CA 1
ATOM 698 C C . SER A 1 91 ? 12.054 6.300 -26.355 1.00 81.00 91 SER A C 1
ATOM 700 O O . SER A 1 91 ? 12.087 5.091 -26.580 1.00 81.00 91 SER A O 1
ATOM 702 N N . HIS A 1 92 ? 12.150 6.800 -25.118 1.00 85.75 92 HIS A N 1
ATOM 703 C CA . HIS A 1 92 ? 12.391 5.975 -23.934 1.00 85.75 92 HIS A CA 1
ATOM 704 C C . HIS A 1 92 ? 11.455 6.332 -22.783 1.00 85.75 92 HIS A C 1
ATOM 706 O O . HIS A 1 92 ? 11.196 7.503 -22.500 1.00 85.75 92 HIS A O 1
ATOM 712 N N . LEU A 1 93 ? 10.992 5.300 -22.081 1.00 92.50 93 LEU A N 1
ATOM 713 C CA . LEU A 1 93 ? 10.239 5.436 -20.840 1.00 92.50 93 LEU A CA 1
ATOM 714 C C . LEU A 1 93 ? 10.799 4.456 -19.817 1.00 92.50 93 LEU A C 1
ATOM 716 O O . LEU A 1 93 ? 10.823 3.252 -20.065 1.00 92.50 93 LEU A O 1
ATOM 720 N N . ALA A 1 94 ? 11.203 4.957 -18.656 1.00 95.12 94 ALA A N 1
ATOM 721 C CA . ALA A 1 94 ? 11.622 4.136 -17.533 1.00 95.12 94 ALA A CA 1
ATOM 722 C C . ALA A 1 94 ? 10.701 4.378 -16.337 1.00 95.12 94 ALA A C 1
ATOM 724 O O . ALA A 1 94 ? 10.577 5.500 -15.852 1.00 95.12 94 ALA A O 1
ATOM 725 N N . LEU A 1 95 ? 10.083 3.313 -15.836 1.00 96.69 95 LEU A N 1
ATOM 726 C CA . LEU A 1 95 ? 9.231 3.319 -14.652 1.00 96.69 95 LEU A CA 1
ATOM 727 C C . LEU A 1 95 ? 9.860 2.466 -13.562 1.00 96.69 95 LEU A C 1
ATOM 729 O O . LEU A 1 95 ? 10.469 1.428 -13.834 1.00 96.69 95 LEU A O 1
ATOM 733 N N . GLN A 1 96 ? 9.666 2.868 -12.315 1.00 97.62 96 GLN A N 1
ATOM 734 C CA . GLN A 1 96 ? 10.074 2.090 -11.163 1.00 97.62 96 GLN A CA 1
ATOM 735 C C . GLN A 1 96 ? 8.951 1.972 -10.148 1.00 97.62 96 GLN A C 1
ATOM 737 O O . GLN A 1 96 ? 8.399 2.963 -9.679 1.00 97.62 96 GLN A O 1
ATOM 742 N N . PHE A 1 97 ? 8.693 0.734 -9.752 1.00 97.94 97 PHE A N 1
ATOM 743 C CA . PHE A 1 97 ? 7.833 0.378 -8.642 1.00 97.94 97 PHE A CA 1
ATOM 744 C C . PHE A 1 97 ? 8.707 -0.130 -7.502 1.00 97.94 97 PHE A C 1
ATOM 746 O O . PHE A 1 97 ? 9.539 -1.017 -7.688 1.00 97.94 97 PHE A O 1
ATOM 753 N N . LYS A 1 98 ? 8.539 0.435 -6.313 1.00 97.81 98 LYS A N 1
ATOM 754 C CA . LYS A 1 98 ? 9.173 -0.017 -5.077 1.00 97.81 98 LYS A CA 1
ATOM 755 C C . LYS A 1 98 ? 8.089 -0.406 -4.091 1.00 97.81 98 LYS A C 1
ATOM 757 O O . LYS A 1 98 ? 7.152 0.353 -3.861 1.00 97.81 98 LYS A O 1
ATOM 762 N N . PHE A 1 99 ? 8.258 -1.569 -3.493 1.00 97.00 99 PHE A N 1
ATOM 763 C CA . PHE A 1 99 ? 7.438 -2.089 -2.416 1.00 97.00 99 PHE A CA 1
ATOM 764 C C . PHE A 1 99 ? 8.364 -2.346 -1.232 1.00 97.00 99 PHE A C 1
ATOM 766 O O . PHE A 1 99 ? 9.347 -3.069 -1.365 1.00 97.00 99 PHE A O 1
ATOM 773 N N . GLN A 1 100 ? 8.100 -1.711 -0.102 1.00 96.75 100 GLN A N 1
ATOM 774 C CA . GLN A 1 100 ? 8.898 -1.786 1.115 1.00 96.75 100 GLN A CA 1
ATOM 775 C C . GLN A 1 100 ? 7.989 -2.148 2.277 1.00 96.75 100 GLN A C 1
ATOM 777 O O . GLN A 1 100 ? 6.840 -1.712 2.332 1.00 96.75 100 GLN A O 1
ATOM 782 N N . TRP A 1 101 ? 8.496 -2.914 3.228 1.00 95.31 101 TRP A N 1
ATOM 783 C CA . TRP A 1 101 ? 7.740 -3.249 4.425 1.00 95.31 101 TRP A CA 1
ATOM 784 C C . TRP A 1 101 ? 8.618 -3.181 5.670 1.00 95.31 101 TRP A C 1
ATOM 786 O O . TRP A 1 101 ? 9.840 -3.280 5.610 1.00 95.31 101 TRP A O 1
ATOM 796 N N . GLY A 1 102 ? 7.987 -2.917 6.807 1.00 93.81 102 GLY A N 1
ATOM 797 C CA . GLY A 1 102 ? 8.617 -3.004 8.114 1.00 93.81 102 GLY A CA 1
ATOM 798 C C . GLY A 1 102 ? 8.349 -4.370 8.732 1.00 93.81 102 GLY A C 1
ATOM 799 O O . GLY A 1 102 ? 8.405 -5.412 8.077 1.00 93.81 102 GLY A O 1
ATOM 800 N N . LYS A 1 103 ? 7.989 -4.356 10.014 1.00 93.00 103 LYS A N 1
ATOM 801 C CA . LYS A 1 103 ? 7.443 -5.537 10.672 1.00 93.00 103 LYS A CA 1
ATOM 802 C C . LYS A 1 103 ? 6.138 -5.936 9.981 1.00 93.00 103 LYS A C 1
ATOM 804 O O . LYS A 1 103 ? 5.305 -5.087 9.670 1.00 93.00 103 LYS A O 1
ATOM 809 N N . ILE A 1 104 ? 5.960 -7.237 9.789 1.00 91.50 104 ILE A N 1
ATOM 810 C CA . ILE A 1 104 ? 4.726 -7.846 9.293 1.00 91.50 104 ILE A CA 1
ATOM 811 C C . ILE A 1 104 ? 4.264 -8.936 10.269 1.00 91.50 104 ILE A C 1
ATOM 813 O O . ILE A 1 104 ? 5.105 -9.533 10.953 1.00 91.50 104 ILE A O 1
ATOM 817 N N . PRO A 1 105 ? 2.952 -9.210 10.377 1.00 92.19 105 PRO A N 1
ATOM 818 C CA . PRO A 1 105 ? 2.455 -10.286 11.225 1.00 92.19 105 PRO A CA 1
ATOM 819 C C . PRO A 1 105 ? 3.063 -11.641 10.839 1.00 92.19 105 PRO A C 1
ATOM 821 O O . PRO A 1 105 ? 3.216 -11.944 9.655 1.00 92.19 105 PRO A O 1
ATOM 824 N N . ARG A 1 106 ? 3.371 -12.491 11.830 1.00 91.56 106 ARG A N 1
ATOM 825 C CA . ARG A 1 106 ? 4.026 -13.798 11.599 1.00 91.56 106 ARG A CA 1
ATOM 826 C C . ARG A 1 106 ? 3.263 -14.687 10.613 1.00 91.56 106 ARG A C 1
ATOM 828 O O . ARG A 1 106 ? 3.874 -15.299 9.751 1.00 91.56 106 ARG A O 1
ATOM 835 N N . HIS A 1 107 ? 1.934 -14.724 10.708 1.00 88.88 107 HIS A N 1
ATOM 836 C CA . HIS A 1 107 ? 1.106 -15.509 9.791 1.00 88.88 107 HIS A CA 1
ATOM 837 C C . HIS A 1 107 ? 1.243 -15.031 8.336 1.00 88.88 107 HIS A C 1
ATOM 839 O O . HIS A 1 107 ? 1.290 -15.849 7.424 1.00 88.88 107 HIS A O 1
ATOM 845 N N . MET A 1 108 ? 1.355 -13.718 8.108 1.00 88.75 108 MET A N 1
ATOM 846 C CA . MET A 1 108 ? 1.539 -13.159 6.769 1.00 88.75 108 MET A CA 1
ATOM 847 C C . MET A 1 108 ? 2.936 -13.473 6.234 1.00 88.75 108 MET A C 1
ATOM 849 O O . MET A 1 108 ? 3.066 -13.876 5.082 1.00 88.75 108 MET A O 1
ATOM 853 N N . LYS A 1 109 ? 3.963 -13.371 7.090 1.00 88.50 109 LYS A N 1
ATOM 854 C CA . LYS A 1 109 ? 5.340 -13.748 6.752 1.00 88.50 109 LYS A CA 1
ATOM 855 C C . LYS A 1 109 ? 5.425 -15.200 6.266 1.00 88.50 109 LYS A C 1
ATOM 857 O O . LYS A 1 109 ? 5.915 -15.429 5.168 1.00 88.50 109 LYS A O 1
ATOM 862 N N . ASN A 1 110 ? 4.879 -16.147 7.029 1.00 88.62 110 ASN A N 1
ATOM 863 C CA . ASN A 1 110 ? 4.948 -17.571 6.685 1.00 88.62 110 ASN A CA 1
ATOM 864 C C . ASN A 1 110 ? 4.260 -17.888 5.344 1.00 88.62 110 ASN A C 1
ATOM 866 O O . ASN A 1 110 ? 4.727 -18.735 4.588 1.00 88.62 110 ASN A O 1
ATOM 870 N N . ASN A 1 111 ? 3.141 -17.222 5.040 1.00 87.81 111 ASN A N 1
ATOM 871 C CA . ASN A 1 111 ? 2.461 -17.398 3.755 1.00 87.81 111 ASN A CA 1
ATOM 872 C C . ASN A 1 111 ? 3.257 -16.785 2.596 1.00 87.81 111 ASN A C 1
ATOM 874 O O . ASN A 1 111 ? 3.318 -17.376 1.521 1.00 87.81 111 ASN A O 1
ATOM 878 N N . LEU A 1 112 ? 3.888 -15.629 2.815 1.00 86.38 112 LEU A N 1
ATOM 879 C CA . LEU A 1 112 ? 4.707 -14.973 1.799 1.00 86.38 112 LEU A CA 1
ATOM 880 C C . LEU A 1 112 ? 5.968 -15.783 1.470 1.00 86.38 112 LEU A C 1
ATOM 882 O O . LEU A 1 112 ? 6.313 -15.899 0.301 1.00 86.38 112 LEU A O 1
ATOM 886 N N . GLU A 1 113 ? 6.609 -16.384 2.475 1.00 86.31 113 GLU A N 1
ATOM 887 C CA . GLU A 1 113 ? 7.767 -17.271 2.286 1.00 86.31 113 GLU A CA 1
ATOM 888 C C . GLU A 1 113 ? 7.405 -18.489 1.426 1.00 86.31 113 GLU A C 1
ATOM 890 O O . GLU A 1 113 ? 8.091 -18.771 0.449 1.00 86.31 113 GLU A O 1
ATOM 895 N N . ARG A 1 114 ? 6.261 -19.134 1.692 1.00 86.81 114 ARG A N 1
ATOM 896 C CA . ARG A 1 114 ? 5.768 -20.246 0.859 1.00 86.81 114 ARG A CA 1
ATOM 897 C C . ARG A 1 114 ? 5.499 -19.837 -0.586 1.00 86.81 114 ARG A C 1
ATOM 899 O O . ARG A 1 114 ? 5.745 -20.614 -1.497 1.00 86.81 114 ARG A O 1
ATOM 906 N N . LEU A 1 115 ? 4.964 -18.637 -0.810 1.00 85.50 115 LEU A N 1
ATOM 907 C CA . LEU A 1 115 ? 4.735 -18.129 -2.165 1.00 85.50 115 LEU A CA 1
ATOM 908 C C . LEU A 1 115 ? 6.052 -17.786 -2.874 1.00 85.50 115 LEU A C 1
ATOM 910 O O . LEU A 1 115 ? 6.160 -17.989 -4.083 1.00 85.50 115 LEU A O 1
ATOM 914 N N . ALA A 1 116 ? 7.051 -17.299 -2.134 1.00 85.62 116 ALA A N 1
ATOM 915 C CA . ALA A 1 116 ? 8.360 -16.945 -2.673 1.00 85.62 116 ALA A CA 1
ATOM 916 C C . ALA A 1 116 ? 9.106 -18.158 -3.257 1.00 85.62 116 ALA A C 1
ATOM 918 O O . ALA A 1 116 ? 9.808 -18.003 -4.253 1.00 85.62 116 ALA A O 1
ATOM 919 N N . GLU A 1 117 ? 8.890 -19.364 -2.721 1.00 86.88 117 GLU A N 1
ATOM 920 C CA . GLU A 1 117 ? 9.480 -20.611 -3.239 1.00 86.88 117 GLU A CA 1
ATOM 921 C C . GLU A 1 117 ? 9.117 -20.893 -4.711 1.00 86.88 117 GLU A C 1
ATOM 923 O O . GLU A 1 117 ? 9.906 -21.491 -5.441 1.00 86.88 117 GLU A O 1
ATOM 928 N N . TYR A 1 118 ? 7.961 -20.418 -5.186 1.00 86.44 118 TYR A N 1
ATOM 929 C CA . TYR A 1 118 ? 7.518 -20.610 -6.575 1.00 86.44 118 TYR A CA 1
ATOM 930 C C . TYR A 1 118 ? 8.048 -19.546 -7.543 1.00 86.44 118 TYR A C 1
ATOM 932 O O . TYR A 1 118 ? 7.995 -19.733 -8.762 1.00 86.44 118 TYR A O 1
ATOM 940 N N . VAL A 1 119 ? 8.553 -18.422 -7.026 1.00 86.50 119 VAL A N 1
ATOM 941 C CA . VAL A 1 119 ? 8.941 -17.261 -7.839 1.00 86.50 119 VAL A CA 1
ATOM 942 C C . VAL A 1 119 ? 10.046 -17.595 -8.846 1.00 86.50 119 VAL A C 1
ATOM 944 O O . VAL A 1 119 ? 9.864 -17.237 -10.010 1.00 86.50 119 VAL A O 1
ATOM 947 N N . PRO A 1 120 ? 11.137 -18.309 -8.492 1.00 86.12 120 PRO A N 1
ATOM 948 C CA . PRO A 1 120 ? 12.173 -18.665 -9.465 1.00 86.12 120 PRO A CA 1
ATOM 949 C C . PRO A 1 120 ? 11.637 -19.511 -10.627 1.00 86.12 120 PRO A C 1
ATOM 951 O O . PRO A 1 120 ? 11.975 -19.267 -11.784 1.00 86.12 120 PRO A O 1
ATOM 954 N N . GLY A 1 121 ? 10.738 -20.460 -10.340 1.00 87.44 121 GLY A N 1
ATOM 955 C CA . GLY A 1 121 ? 10.120 -21.309 -11.363 1.00 87.44 121 GLY A CA 1
ATOM 956 C C . GLY A 1 121 ? 9.238 -20.518 -12.333 1.00 87.44 121 GLY A C 1
ATOM 957 O O . GLY A 1 121 ? 9.339 -20.690 -13.548 1.00 87.44 121 GLY A O 1
ATOM 958 N N . ILE A 1 122 ? 8.419 -19.600 -11.810 1.00 89.06 122 ILE A N 1
ATOM 959 C CA . ILE A 1 122 ? 7.588 -18.703 -12.628 1.00 89.06 122 ILE A CA 1
ATOM 960 C C . ILE A 1 122 ? 8.466 -17.747 -13.445 1.00 89.06 122 ILE A C 1
ATOM 962 O O . ILE A 1 122 ? 8.201 -17.528 -14.625 1.00 89.06 122 ILE A O 1
ATOM 966 N N . ALA A 1 123 ? 9.525 -17.199 -12.846 1.00 89.25 123 ALA A N 1
ATOM 967 C CA . ALA A 1 123 ? 10.448 -16.294 -13.524 1.00 89.25 123 ALA A CA 1
ATOM 968 C C . ALA A 1 123 ? 11.121 -16.980 -14.722 1.00 89.25 123 ALA A C 1
ATOM 970 O O . ALA A 1 123 ? 11.115 -16.426 -15.822 1.00 89.25 123 ALA A O 1
ATOM 971 N N . LEU A 1 124 ? 11.615 -18.208 -14.539 1.00 88.31 124 LEU A N 1
ATOM 972 C CA . LEU A 1 124 ? 12.209 -18.995 -15.620 1.00 88.31 124 LEU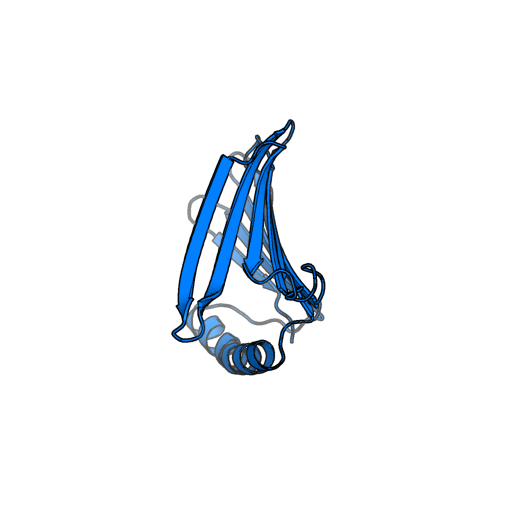 A CA 1
ATOM 973 C C . LEU A 1 124 ? 11.195 -19.296 -16.732 1.00 88.31 124 LEU A C 1
ATOM 975 O O . LEU A 1 124 ? 11.512 -19.131 -17.908 1.00 88.31 124 LEU A O 1
ATOM 979 N N . TYR A 1 125 ? 9.969 -19.689 -16.371 1.00 92.06 125 TYR A N 1
ATOM 980 C CA . TYR A 1 125 ? 8.892 -19.938 -17.338 1.00 92.06 125 TYR A CA 1
ATOM 981 C C . TYR A 1 125 ? 8.557 -18.694 -18.175 1.00 92.06 125 TYR A C 1
ATOM 983 O O . TYR A 1 125 ? 8.289 -18.795 -19.370 1.00 92.06 125 TYR A O 1
ATOM 991 N N . LEU A 1 126 ? 8.622 -17.511 -17.563 1.00 89.81 126 LEU A N 1
ATOM 992 C CA . LEU A 1 126 ? 8.420 -16.224 -18.230 1.00 89.81 126 LEU A CA 1
ATOM 993 C C . LEU A 1 126 ? 9.660 -15.725 -19.001 1.00 89.81 126 LEU A C 1
ATOM 995 O O . LEU A 1 126 ? 9.628 -14.623 -19.546 1.00 89.81 126 LEU A O 1
ATOM 999 N N . GLY A 1 127 ? 10.743 -16.507 -19.060 1.00 90.00 127 GLY A N 1
ATOM 1000 C CA . GLY A 1 127 ? 11.963 -16.167 -19.796 1.00 90.00 127 GLY A CA 1
ATOM 1001 C C . GLY A 1 127 ? 12.889 -15.180 -19.080 1.00 90.00 127 GLY A C 1
ATOM 1002 O O . GLY A 1 127 ? 13.760 -14.588 -19.718 1.00 90.00 127 GLY A O 1
ATOM 1003 N N . PHE A 1 128 ? 12.724 -14.980 -17.768 1.00 89.88 128 PHE A N 1
ATOM 1004 C CA . PHE A 1 128 ? 13.659 -14.178 -16.982 1.00 89.88 128 PHE A CA 1
ATOM 1005 C C . PHE A 1 128 ? 14.940 -14.957 -16.690 1.00 89.88 128 PHE A C 1
ATOM 1007 O O . PHE A 1 128 ? 14.924 -16.151 -16.397 1.00 89.88 128 PHE A O 1
ATOM 1014 N N . PHE A 1 129 ? 16.056 -14.232 -16.683 1.00 88.38 129 PHE A N 1
ATOM 1015 C CA . PHE A 1 129 ? 17.329 -14.732 -16.182 1.00 88.38 129 PHE A CA 1
ATOM 1016 C C . PHE A 1 129 ? 17.528 -14.288 -14.735 1.00 88.38 129 PHE A C 1
ATOM 1018 O O . PHE A 1 129 ? 17.318 -13.121 -14.394 1.00 88.38 129 PHE A O 1
ATOM 1025 N N . GLU A 1 130 ? 17.966 -15.213 -13.886 1.00 85.44 130 GLU A N 1
ATOM 1026 C CA . GLU A 1 130 ? 18.233 -14.933 -12.481 1.00 85.44 130 GLU A CA 1
ATOM 1027 C C . GLU A 1 130 ? 19.692 -14.519 -12.263 1.00 85.44 130 GLU A C 1
ATOM 1029 O O . GLU A 1 130 ? 20.628 -15.091 -12.823 1.00 85.44 130 GLU A O 1
ATOM 1034 N N . LYS A 1 131 ? 19.893 -13.522 -11.397 1.00 87.69 131 LYS A N 1
ATOM 1035 C CA . LYS A 1 131 ? 21.215 -13.142 -10.904 1.00 87.69 131 LYS A CA 1
ATOM 1036 C C . LYS A 1 131 ? 21.168 -12.958 -9.396 1.00 87.69 131 LYS A C 1
ATOM 1038 O O . LYS A 1 131 ? 20.525 -12.035 -8.900 1.00 87.69 131 LYS A O 1
ATOM 1043 N N . HIS A 1 132 ? 21.927 -13.773 -8.670 1.00 84.19 132 HIS A N 1
ATOM 1044 C CA . HIS A 1 132 ? 22.066 -13.605 -7.228 1.00 84.19 132 HIS A CA 1
ATOM 1045 C C . HIS A 1 132 ? 22.899 -12.361 -6.900 1.00 84.19 132 HIS A C 1
ATOM 1047 O O . HIS A 1 132 ? 24.071 -12.247 -7.265 1.00 84.19 132 HIS A O 1
ATOM 1053 N N . GLN A 1 133 ? 22.286 -11.419 -6.187 1.00 86.56 133 GLN A N 1
ATOM 1054 C CA . GLN A 1 133 ? 22.917 -10.208 -5.663 1.00 86.56 133 GLN A CA 1
ATOM 1055 C C . GLN A 1 133 ? 22.408 -9.945 -4.242 1.00 86.56 133 GLN A C 1
ATOM 1057 O O . GLN A 1 133 ? 21.366 -10.464 -3.840 1.00 86.56 133 GLN A O 1
ATOM 1062 N N . GLN A 1 134 ? 23.140 -9.152 -3.457 1.00 87.31 134 GLN A N 1
ATOM 1063 C CA . GLN A 1 134 ? 22.620 -8.672 -2.176 1.00 87.31 134 GLN A CA 1
ATOM 1064 C C . GLN A 1 134 ? 21.567 -7.588 -2.429 1.00 87.31 134 GLN A C 1
ATOM 1066 O O . GLN A 1 134 ? 21.894 -6.479 -2.848 1.00 87.31 134 GLN A O 1
ATOM 1071 N N . ASN A 1 135 ? 20.307 -7.926 -2.165 1.00 88.88 135 ASN A N 1
ATOM 1072 C CA . ASN A 1 135 ? 19.176 -7.004 -2.185 1.00 88.88 135 ASN A CA 1
ATOM 1073 C C . ASN A 1 135 ? 18.687 -6.741 -0.747 1.00 88.88 135 ASN A C 1
ATOM 1075 O O . ASN A 1 135 ? 18.912 -7.575 0.133 1.00 88.88 135 ASN A O 1
ATOM 1079 N N . PRO A 1 136 ? 18.010 -5.609 -0.477 1.00 90.31 136 PRO A N 1
ATOM 1080 C CA . PRO A 1 136 ? 17.478 -5.328 0.855 1.00 90.31 136 PRO A CA 1
ATOM 1081 C C . PRO A 1 136 ? 16.408 -6.351 1.273 1.00 90.31 136 PRO A C 1
ATOM 1083 O O . PRO A 1 136 ? 15.547 -6.707 0.476 1.00 90.31 136 PRO A O 1
ATOM 1086 N N . HIS A 1 137 ? 16.422 -6.775 2.541 1.00 88.62 137 HIS A N 1
ATOM 1087 C CA . HIS A 1 137 ? 15.558 -7.854 3.048 1.00 88.62 137 HIS A CA 1
ATOM 1088 C C . HIS A 1 137 ? 14.053 -7.546 3.065 1.00 88.62 137 HIS A C 1
ATOM 1090 O O . HIS A 1 137 ? 13.244 -8.465 3.017 1.00 88.62 137 HIS A O 1
ATOM 1096 N N . HIS A 1 138 ? 13.667 -6.272 3.145 1.00 91.62 138 HIS A N 1
ATOM 1097 C CA . HIS A 1 138 ? 12.261 -5.863 3.222 1.00 91.62 138 HIS A CA 1
ATOM 1098 C C . HIS A 1 138 ? 11.870 -4.922 2.084 1.00 91.62 138 HIS A C 1
ATOM 1100 O O . HIS A 1 138 ? 11.189 -3.912 2.284 1.00 91.62 138 HIS A O 1
ATOM 1106 N N . GLN A 1 139 ? 12.379 -5.211 0.887 1.00 95.12 139 GLN A N 1
ATOM 1107 C CA . GLN A 1 139 ? 12.105 -4.414 -0.293 1.00 95.12 139 GLN A CA 1
ATOM 1108 C C . GLN A 1 139 ? 12.081 -5.266 -1.555 1.00 95.12 139 GLN A C 1
ATOM 1110 O O . GLN A 1 139 ? 13.002 -6.033 -1.816 1.00 95.12 139 GLN A O 1
ATOM 1115 N N . ILE A 1 140 ? 11.085 -5.016 -2.396 1.00 94.75 140 ILE A N 1
ATOM 1116 C CA . ILE A 1 140 ? 11.047 -5.440 -3.790 1.00 94.75 140 ILE A CA 1
ATOM 1117 C C . ILE A 1 140 ? 11.074 -4.185 -4.655 1.00 94.75 140 ILE A C 1
ATOM 1119 O O . ILE A 1 140 ? 10.401 -3.194 -4.362 1.00 94.75 140 ILE A O 1
ATOM 1123 N N . SER A 1 141 ? 11.858 -4.203 -5.728 1.00 96.50 141 SER A N 1
ATOM 1124 C CA . SER A 1 141 ? 11.807 -3.158 -6.746 1.00 96.50 141 SER A CA 1
ATOM 1125 C C . SER A 1 141 ? 11.685 -3.757 -8.132 1.00 96.50 141 SER A C 1
ATOM 1127 O O . SER A 1 141 ? 12.482 -4.617 -8.500 1.00 96.50 141 SER A O 1
ATOM 1129 N N . ILE A 1 142 ? 10.744 -3.243 -8.909 1.00 96.50 142 ILE A N 1
ATOM 1130 C CA . ILE A 1 142 ? 10.535 -3.584 -10.309 1.00 96.50 142 ILE A CA 1
ATOM 1131 C C . ILE A 1 142 ? 10.856 -2.333 -11.108 1.00 96.50 142 ILE A C 1
ATOM 1133 O O . ILE A 1 142 ? 10.368 -1.249 -10.801 1.00 96.50 142 ILE A O 1
ATOM 1137 N N . THR A 1 143 ? 11.719 -2.453 -12.102 1.00 96.69 143 THR A N 1
ATOM 1138 C CA . THR A 1 143 ? 12.063 -1.362 -13.010 1.00 96.69 143 THR A CA 1
ATOM 1139 C C . THR A 1 143 ? 11.779 -1.827 -14.422 1.00 96.69 143 THR A C 1
ATOM 1141 O O . THR A 1 143 ? 12.300 -2.855 -14.840 1.00 96.69 143 THR A O 1
ATOM 1144 N N . ILE A 1 144 ? 10.942 -1.081 -15.128 1.00 95.50 144 ILE A N 1
ATOM 1145 C CA . ILE A 1 144 ? 10.491 -1.383 -16.484 1.00 95.50 144 ILE A CA 1
ATOM 1146 C C . ILE A 1 144 ? 11.029 -0.277 -17.381 1.00 95.50 144 ILE A C 1
ATOM 1148 O O . ILE A 1 144 ? 10.830 0.900 -17.080 1.00 95.50 144 ILE A O 1
ATOM 1152 N N . LYS A 1 145 ? 11.723 -0.636 -18.456 1.00 95.19 145 LYS A N 1
ATOM 1153 C CA . LYS A 1 145 ? 12.287 0.306 -19.421 1.00 95.19 145 LYS A CA 1
ATOM 1154 C C . LYS A 1 145 ? 11.818 -0.053 -20.820 1.00 95.19 145 LYS A C 1
ATOM 1156 O O . LYS A 1 145 ? 12.186 -1.098 -21.336 1.00 95.19 145 LYS A O 1
ATOM 1161 N N . ALA A 1 146 ? 11.043 0.822 -21.442 1.00 93.00 146 ALA A N 1
ATOM 1162 C CA . ALA A 1 146 ? 10.802 0.762 -22.874 1.00 93.00 146 ALA A CA 1
ATOM 1163 C C . ALA A 1 146 ? 12.017 1.372 -23.585 1.00 93.00 146 ALA A C 1
ATOM 1165 O O . ALA A 1 146 ? 12.265 2.577 -23.480 1.00 93.00 146 ALA A O 1
ATOM 1166 N N . THR A 1 147 ? 12.810 0.534 -24.251 1.00 86.38 147 THR A N 1
ATOM 1167 C CA . THR A 1 147 ? 14.008 0.956 -24.997 1.00 86.38 147 THR A CA 1
ATOM 1168 C C . THR A 1 147 ? 13.701 1.247 -26.466 1.00 86.38 147 THR A C 1
ATOM 1170 O O . THR A 1 147 ? 14.472 1.945 -27.121 1.00 86.38 147 THR A O 1
ATOM 1173 N N . SER A 1 148 ? 12.558 0.772 -26.966 1.00 84.00 148 SER A N 1
ATOM 1174 C CA . SER A 1 148 ? 11.998 1.073 -28.286 1.00 84.00 148 SER A CA 1
ATOM 1175 C C . SER A 1 148 ? 10.463 0.965 -28.246 1.00 84.00 148 SER A C 1
ATOM 1177 O O . SER A 1 148 ? 9.887 0.667 -27.199 1.00 84.00 148 SER A O 1
ATOM 1179 N N . SER A 1 149 ? 9.782 1.159 -29.382 1.00 81.50 149 SER A N 1
ATOM 1180 C CA . SER A 1 149 ? 8.327 0.956 -29.490 1.00 81.50 149 SER A CA 1
ATOM 1181 C C . SER A 1 149 ? 7.880 -0.499 -29.287 1.00 81.50 149 SER A C 1
ATOM 1183 O O . SER A 1 149 ? 6.701 -0.733 -29.029 1.00 81.50 149 SER A O 1
ATOM 1185 N N . SER A 1 150 ? 8.794 -1.470 -29.393 1.00 85.19 150 SER A N 1
ATOM 1186 C CA . SER A 1 150 ? 8.492 -2.906 -29.306 1.00 85.19 150 SER A CA 1
ATOM 1187 C C . SER A 1 150 ? 9.291 -3.660 -28.239 1.00 85.19 150 SER A C 1
ATOM 1189 O O . SER A 1 150 ? 9.043 -4.844 -28.029 1.00 85.19 150 SER A O 1
ATOM 1191 N N . THR A 1 151 ? 10.260 -3.017 -27.582 1.00 88.81 151 THR A N 1
ATOM 1192 C CA . THR A 1 151 ? 11.180 -3.676 -26.641 1.00 88.81 151 THR A CA 1
ATOM 1193 C C . THR A 1 151 ? 11.015 -3.114 -25.236 1.00 88.81 151 THR A C 1
ATOM 1195 O O . THR A 1 151 ? 11.141 -1.905 -25.022 1.00 88.81 151 THR A O 1
ATOM 1198 N N . ILE A 1 152 ? 10.761 -4.006 -24.275 1.00 91.38 152 ILE A N 1
ATOM 1199 C CA . ILE A 1 152 ? 10.618 -3.681 -22.855 1.00 91.38 152 ILE A CA 1
ATOM 1200 C C . ILE A 1 152 ? 11.589 -4.538 -22.046 1.00 91.38 152 ILE A C 1
ATOM 1202 O O . ILE A 1 152 ? 11.459 -5.759 -22.000 1.00 91.38 152 ILE A O 1
ATOM 1206 N N . ASP A 1 153 ? 12.501 -3.880 -21.341 1.00 92.69 153 ASP A N 1
ATOM 1207 C CA . ASP A 1 153 ? 13.404 -4.514 -20.392 1.00 92.69 153 ASP A CA 1
ATOM 1208 C C . ASP A 1 153 ? 12.821 -4.412 -18.983 1.00 92.69 153 ASP A C 1
ATOM 1210 O O . ASP A 1 153 ? 12.508 -3.320 -18.499 1.00 92.69 153 ASP A O 1
ATOM 1214 N N . THR A 1 154 ? 12.698 -5.547 -18.298 1.00 93.94 154 THR A N 1
ATOM 1215 C CA . THR A 1 154 ? 12.176 -5.604 -16.927 1.00 93.94 154 THR A CA 1
ATOM 1216 C C . THR A 1 154 ? 13.235 -6.141 -15.978 1.00 93.94 154 THR A C 1
ATOM 1218 O O . THR A 1 154 ? 13.772 -7.228 -16.168 1.00 93.94 154 THR A O 1
ATOM 1221 N N . ILE A 1 155 ? 13.520 -5.383 -14.921 1.00 94.19 155 ILE A N 1
ATOM 1222 C CA . ILE A 1 155 ? 14.458 -5.750 -13.861 1.00 94.19 155 ILE A CA 1
ATOM 1223 C C . ILE A 1 155 ? 13.678 -5.870 -12.559 1.00 94.19 155 ILE A C 1
ATOM 1225 O O . ILE A 1 155 ? 13.118 -4.885 -12.074 1.00 94.19 155 ILE A O 1
ATOM 1229 N N . ILE A 1 156 ? 13.692 -7.059 -11.965 1.00 93.69 156 ILE A N 1
ATOM 1230 C CA . ILE A 1 156 ? 13.077 -7.336 -10.667 1.00 93.69 156 ILE A CA 1
ATOM 1231 C C . ILE A 1 156 ? 14.198 -7.590 -9.663 1.00 93.69 156 ILE A C 1
ATOM 1233 O O . ILE A 1 156 ? 15.061 -8.436 -9.876 1.00 93.69 156 ILE A O 1
ATOM 1237 N N . LYS A 1 157 ? 14.194 -6.841 -8.562 1.00 93.69 157 LYS A N 1
ATOM 1238 C CA . LYS A 1 157 ? 15.053 -7.088 -7.402 1.00 93.69 157 LYS A CA 1
ATOM 1239 C C . LYS A 1 157 ? 14.165 -7.470 -6.237 1.00 93.69 157 LYS A C 1
ATOM 1241 O O . LYS A 1 157 ? 13.335 -6.663 -5.822 1.00 93.69 157 LYS A O 1
ATOM 1246 N N . ALA A 1 158 ? 14.358 -8.673 -5.726 1.00 90.50 158 ALA A N 1
ATOM 1247 C CA . ALA A 1 158 ? 13.656 -9.197 -4.568 1.00 90.50 158 ALA A CA 1
ATOM 1248 C C . ALA A 1 158 ? 14.663 -9.587 -3.472 1.00 90.50 158 ALA A C 1
ATOM 1250 O O . ALA A 1 158 ? 15.848 -9.775 -3.781 1.00 90.50 158 ALA A O 1
ATOM 1251 N N . PRO A 1 159 ? 14.225 -9.688 -2.206 1.00 87.06 159 PRO A N 1
ATOM 1252 C CA . PRO A 1 159 ? 15.014 -10.310 -1.151 1.00 87.06 159 PRO A CA 1
ATOM 1253 C C . PRO A 1 159 ? 15.407 -11.743 -1.528 1.00 87.06 159 PRO A C 1
ATOM 1255 O O . PRO A 1 159 ? 14.794 -12.343 -2.411 1.00 87.06 159 PRO A O 1
ATOM 1258 N N . LYS A 1 160 ? 16.434 -12.265 -0.855 1.00 74.88 160 LYS A N 1
ATOM 1259 C CA . LYS A 1 160 ? 16.736 -13.698 -0.901 1.00 74.88 160 LYS A CA 1
ATOM 1260 C C . LYS A 1 160 ? 15.637 -14.507 -0.231 1.00 74.88 160 LYS A C 1
ATOM 1262 O O . LYS A 1 160 ? 15.103 -13.995 0.780 1.00 74.88 160 LYS A O 1
#

Secondary structure (DSSP, 8-state):
---SEEEEEEEE-TTS-EEEEEEEEEEEE-SSEEEEEEEEEESSTT--EEEEEEEEEETTSSEEEEEEEEEETTTSEEEEEEEEEEEE-SS-EEEEEEEEES---HHHHHHHHHHHTTHHHHHHHTTPPP------TTEEEEEEEE-SSS-EEEEEE---

pLDDT: mean 91.93, std 5.51, range [63.97, 98.06]

InterPro domains:
  IPR015258 Vitellinogen, beta-sheet shell [PF09175] (3-160)
  IPR015258 Vitellinogen, beta-sheet shell [SM01170] (3-160)
  IPR015819 Lipid transport protein, beta-sheet shell [SSF56968] (2-160)
  IPR037088 Vitellinogen, beta-sheet shell domain superfamily [G3DSA:2.20.90.10] (1-160)
  IPR050733 Vitellogenin/Apolipophorin [PTHR23345] (8-159)

Radius of gyration: 20.34 Å; chains: 1; bounding box: 50×43×55 Å

Foldseek 3Di:
DDWPDKDWDWDQDPVRDIWTKIKTKDWDDDPQKTKIKIKIDIPPPVDQWIWIKIWIAGPVNQKIKIKIATDRVRPQWIKIKMKGFPDDDPFKTKIKIKIFIDDDDPVVVVVVVVVVVCVVVVCVVVVHDDDDDADDAGMKMWMWMRNGPPDIDIDIDYHD

Organism: Lepisosteus oculatus (NCBI:txid7918)